Protein AF-A0A3C0MXP4-F1 (afdb_monomer_lite)

pLDDT: mean 81.74, std 13.31, range [47.12, 96.5]

Radius of gyration: 16.8 Å; chains: 1; bounding box: 39×42×46 Å

Foldseek 3Di:
DEAEADDAALVPDPCSLVVLVVCPPPPHQEYEYEGQLP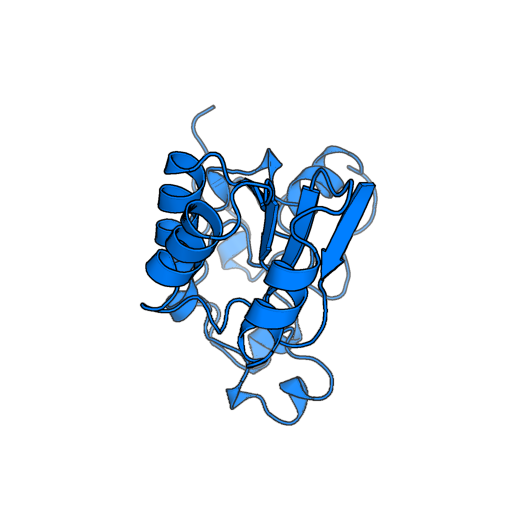CLPPCQLVVLVCCVVVPVSHQEYEHAHDDCDDPCVVVVVRRDDLVRSQVSLLVNCVSCVVSNRHYAHEPRGDFCQGSVVVVVLVRYPQQVCLVVCVPDDQPPQADDPPVQPQAPCNSRTSHGGPSVVVRDPPPPGDRDDDDDD

Secondary structure (DSSP, 8-state):
-EEEE-SS-GGG-TTHHHHHHHHBTBS--EEEEEE-SSS-STHHHHHHHHHHHH-TT--EEEE----SSHHHHHSGGGS--HHHHHHHHHHHHHHHHHTT-EEEB-TTS--TTSTTGGG-GGGBHHHHHHHH-TTS---TTEE--GGGGG-TTTTT---EETTHHHHS-GGG--PPP----

Sequence (181 aa):
MRLSISGAEPTIKKNLFGIIKWLRGKDIDTIELQTNAIALSDADTEFIKFLNRDLPGIRSLSLSVIQPRERAWKNKAIVPRYRDLDRQVSSALKIADEFALVVNNPYCGLPLCIGEWYNHLERCVEYCQNVLHKEKPLDQEKIKPARCSSCSLTAYCNGVWKEYAYIHPLDDLKPLQRIKS

Structure (mmCIF, N/CA/C/O backbone):
data_AF-A0A3C0MXP4-F1
#
_entry.id   AF-A0A3C0MXP4-F1
#
loop_
_atom_site.group_PDB
_atom_site.id
_atom_site.type_symbol
_atom_site.label_atom_id
_atom_site.label_alt_id
_atom_site.label_comp_id
_atom_site.label_asym_id
_atom_site.label_entity_id
_atom_site.label_seq_id
_atom_site.pdbx_PDB_ins_code
_atom_site.Cartn_x
_atom_site.Cartn_y
_atom_site.Cartn_z
_atom_site.occupancy
_atom_site.B_iso_or_equiv
_atom_site.auth_seq_id
_atom_site.auth_comp_id
_atom_site.auth_asym_id
_atom_site.auth_atom_id
_atom_site.pdbx_PDB_model_num
ATOM 1 N N . MET A 1 1 ? 0.453 -5.928 25.694 1.00 63.75 1 MET A N 1
ATOM 2 C CA . MET A 1 1 ? 1.198 -6.962 24.934 1.00 63.75 1 MET A CA 1
ATOM 3 C C . MET A 1 1 ? 0.754 -6.955 23.474 1.00 63.75 1 MET A C 1
ATOM 5 O O . MET A 1 1 ? -0.420 -7.187 23.213 1.00 63.75 1 MET A O 1
ATOM 9 N N . ARG A 1 2 ? 1.680 -6.735 22.527 1.00 67.06 2 ARG A N 1
ATOM 10 C CA . ARG A 1 2 ? 1.390 -6.712 21.080 1.00 67.06 2 ARG A CA 1
ATOM 11 C C . ARG A 1 2 ? 1.483 -8.114 20.476 1.00 67.06 2 ARG A C 1
ATOM 13 O O . ARG A 1 2 ? 2.516 -8.764 20.615 1.00 67.06 2 ARG A O 1
ATOM 20 N N . LEU A 1 3 ? 0.445 -8.554 19.767 1.00 70.19 3 LEU A N 1
ATOM 21 C CA . LEU A 1 3 ? 0.479 -9.773 18.955 1.00 70.19 3 LEU A CA 1
ATOM 22 C C . LEU A 1 3 ? 0.575 -9.404 17.475 1.00 70.19 3 LEU A C 1
ATOM 24 O O . LEU A 1 3 ? -0.283 -8.687 16.976 1.00 70.19 3 LEU A O 1
ATOM 28 N N . SER A 1 4 ? 1.572 -9.929 16.765 1.00 72.25 4 SER A N 1
ATOM 29 C CA . SER A 1 4 ? 1.647 -9.826 15.305 1.00 72.25 4 SER A CA 1
ATOM 30 C C . SER A 1 4 ? 1.194 -11.139 14.667 1.00 72.25 4 SER A C 1
ATOM 32 O O . SER A 1 4 ? 1.706 -12.208 15.005 1.00 72.25 4 SER A O 1
ATOM 34 N N . ILE A 1 5 ? 0.215 -11.066 13.766 1.00 70.56 5 ILE A N 1
ATOM 35 C CA . ILE A 1 5 ? -0.272 -12.188 12.964 1.00 70.56 5 ILE A CA 1
ATOM 36 C C . ILE A 1 5 ? 0.212 -11.975 11.530 1.00 70.56 5 ILE A C 1
ATOM 38 O O . ILE A 1 5 ? -0.257 -11.078 10.831 1.00 70.56 5 ILE A O 1
ATOM 42 N N . SER A 1 6 ? 1.136 -12.825 11.089 1.00 67.56 6 SER A N 1
ATOM 43 C CA . SER A 1 6 ? 1.705 -12.812 9.740 1.00 67.56 6 SER A CA 1
ATOM 44 C C . SER A 1 6 ? 1.660 -14.205 9.093 1.00 67.56 6 SER A C 1
ATOM 46 O O . SER A 1 6 ? 1.268 -15.200 9.710 1.00 67.56 6 SER A O 1
ATOM 48 N N . GLY A 1 7 ? 2.002 -14.276 7.807 1.00 58.38 7 GLY A N 1
ATOM 49 C CA . GLY A 1 7 ? 1.879 -15.463 6.954 1.00 58.38 7 GLY A CA 1
ATOM 50 C C . GLY A 1 7 ? 1.351 -15.062 5.577 1.00 58.38 7 GLY A C 1
ATOM 51 O O . GLY A 1 7 ? 0.990 -13.908 5.407 1.00 58.38 7 GLY A O 1
ATOM 52 N N . ALA A 1 8 ? 1.314 -15.986 4.604 1.00 58.81 8 ALA A N 1
ATOM 53 C CA . ALA A 1 8 ? 0.939 -15.672 3.216 1.00 58.81 8 ALA A CA 1
ATOM 54 C C . ALA A 1 8 ? -0.327 -14.797 3.126 1.00 58.81 8 ALA A C 1
ATOM 56 O O . ALA A 1 8 ? -0.224 -13.621 2.839 1.00 58.81 8 ALA A O 1
ATOM 57 N N . GLU A 1 9 ? -1.508 -15.327 3.431 1.00 69.69 9 GLU A N 1
ATOM 58 C CA . GLU A 1 9 ? -2.719 -14.511 3.568 1.00 69.69 9 GLU A CA 1
ATOM 59 C C . GLU A 1 9 ? -3.498 -15.014 4.787 1.00 69.69 9 GLU A C 1
ATOM 61 O O . GLU A 1 9 ? -4.191 -16.035 4.699 1.00 69.69 9 GLU A O 1
ATOM 66 N N . PRO A 1 10 ? -3.334 -14.383 5.964 1.00 60.53 10 PRO A N 1
ATOM 67 C CA . PRO A 1 10 ? -3.968 -14.870 7.182 1.00 60.53 10 PRO A CA 1
ATOM 68 C C . PRO A 1 10 ? -5.495 -14.826 7.102 1.00 60.53 10 PRO A C 1
ATOM 70 O O . PRO A 1 10 ? -6.141 -15.686 7.699 1.00 60.53 10 PRO A O 1
ATOM 73 N N . THR A 1 11 ? -6.070 -13.892 6.336 1.00 63.38 11 THR A N 1
ATOM 74 C CA . THR A 1 11 ? -7.529 -13.731 6.186 1.00 63.38 11 THR A CA 1
ATOM 75 C C . THR A 1 11 ? -8.212 -14.924 5.505 1.00 63.38 11 THR A C 1
ATOM 77 O O . THR A 1 11 ? -9.383 -15.187 5.762 1.00 63.38 11 THR A O 1
ATOM 80 N N . ILE A 1 12 ? -7.474 -15.729 4.728 1.00 63.62 12 ILE A N 1
ATOM 81 C CA . ILE A 1 12 ? -7.986 -16.964 4.102 1.00 63.62 12 ILE A CA 1
ATOM 82 C C . ILE A 1 12 ? -8.144 -18.102 5.128 1.00 63.62 12 ILE A C 1
ATOM 84 O O . ILE A 1 12 ? -8.860 -19.083 4.894 1.00 63.62 12 ILE A O 1
ATOM 88 N N . LYS A 1 13 ? -7.495 -18.017 6.297 1.00 65.19 13 LYS A N 1
ATOM 89 C CA . LYS A 1 13 ? -7.589 -19.080 7.301 1.00 65.19 13 LYS A CA 1
ATOM 90 C C . LYS A 1 13 ? -8.955 -19.057 7.983 1.00 65.19 13 LYS A C 1
ATOM 92 O O . LYS A 1 13 ? -9.234 -18.200 8.814 1.00 65.19 13 LYS A O 1
ATOM 97 N N . LYS A 1 14 ? -9.763 -20.095 7.730 1.00 63.50 14 LYS A N 1
ATOM 98 C CA . LYS A 1 14 ? -11.087 -20.306 8.357 1.00 63.50 14 LYS A CA 1
ATOM 99 C C . LYS A 1 14 ? -11.071 -20.203 9.888 1.00 63.50 14 LYS A C 1
ATOM 101 O O . LYS A 1 14 ? -12.065 -19.812 10.488 1.00 63.50 14 LYS A O 1
ATOM 106 N N . ASN A 1 15 ? -9.955 -20.560 10.527 1.00 68.88 15 ASN A N 1
ATOM 107 C CA . ASN A 1 15 ? -9.802 -20.514 11.979 1.00 68.88 15 ASN A CA 1
ATOM 108 C C . ASN A 1 15 ? -9.191 -19.208 12.510 1.00 68.88 15 ASN A C 1
ATOM 110 O O . ASN A 1 15 ? -9.072 -19.089 13.727 1.00 68.88 15 ASN A O 1
ATOM 114 N N . LEU A 1 16 ? -8.836 -18.233 11.660 1.00 70.81 16 LEU A N 1
ATOM 115 C CA . LEU A 1 16 ? -8.333 -16.928 12.106 1.00 70.81 16 LEU A CA 1
ATOM 116 C C . LEU A 1 16 ? -9.327 -16.291 13.084 1.00 70.81 16 LEU A C 1
ATOM 118 O O . LEU A 1 16 ? -8.949 -15.889 14.179 1.00 70.81 16 LEU A O 1
ATOM 122 N N . PHE A 1 17 ? -10.616 -16.321 12.749 1.00 69.75 17 PHE A N 1
ATOM 123 C CA . PHE A 1 17 ? -11.687 -15.829 13.616 1.00 69.75 17 PHE A CA 1
ATOM 124 C C . PHE A 1 17 ? -11.734 -16.538 14.977 1.00 69.75 17 PHE A C 1
ATOM 126 O O . PHE A 1 17 ? -11.926 -15.895 16.008 1.00 69.75 17 PHE A O 1
ATOM 133 N N . GLY A 1 18 ? -11.520 -17.858 14.997 1.00 71.00 18 GLY A N 1
ATOM 134 C CA . GLY A 1 18 ? -11.470 -18.654 16.224 1.00 71.00 18 GLY A CA 1
ATOM 135 C C . GLY A 1 18 ? -10.249 -18.332 17.085 1.00 71.00 18 GLY A C 1
ATOM 136 O O . GLY A 1 18 ? -10.385 -18.161 18.294 1.00 71.00 18 GLY A O 1
ATOM 137 N N . ILE A 1 19 ? -9.079 -18.174 16.458 1.00 72.50 19 ILE A N 1
ATOM 138 C CA . ILE A 1 19 ? -7.836 -17.770 17.128 1.00 72.50 19 ILE A CA 1
ATOM 139 C C . ILE A 1 19 ? -8.016 -16.388 17.755 1.00 72.50 19 ILE A C 1
ATOM 141 O O . ILE A 1 19 ? -7.743 -16.218 18.938 1.00 72.50 19 ILE A O 1
ATOM 145 N N . ILE A 1 20 ? -8.545 -15.413 17.012 1.00 68.81 20 ILE A N 1
ATOM 146 C CA . ILE A 1 20 ? -8.715 -14.060 17.546 1.00 68.81 20 ILE A CA 1
ATOM 147 C C . ILE A 1 20 ? -9.803 -14.013 18.629 1.00 68.81 20 ILE A C 1
ATOM 149 O O . ILE A 1 20 ? -9.628 -13.360 19.657 1.00 68.81 20 ILE A O 1
ATOM 153 N N . LYS A 1 21 ? -10.895 -14.775 18.485 1.00 70.38 21 LYS A N 1
ATOM 154 C CA . LYS A 1 21 ? -11.891 -14.918 19.556 1.00 70.38 21 LYS A CA 1
ATOM 155 C C . LYS A 1 21 ? -11.302 -15.546 20.820 1.00 70.38 21 LYS A C 1
ATOM 157 O O . LYS A 1 21 ? -11.692 -15.128 21.900 1.00 70.38 21 LYS A O 1
ATOM 162 N N . TRP A 1 22 ? -10.375 -16.493 20.700 1.00 73.12 22 TRP A N 1
ATOM 163 C CA . TRP A 1 22 ? -9.669 -17.077 21.845 1.00 73.12 22 TRP A CA 1
ATOM 164 C C . TRP A 1 22 ? -8.693 -16.094 22.510 1.00 73.12 22 TRP A C 1
ATOM 166 O O . TRP A 1 22 ? -8.505 -16.132 23.723 1.00 73.12 22 TRP A O 1
ATOM 176 N N . LEU A 1 23 ? -8.103 -15.183 21.733 1.00 70.69 23 LEU A N 1
ATOM 177 C CA . LEU A 1 23 ? -7.244 -14.112 22.251 1.00 70.69 23 LEU A CA 1
ATOM 178 C C . LEU A 1 23 ? -8.035 -13.042 23.027 1.00 70.69 23 LEU A C 1
ATOM 180 O O . LEU A 1 23 ? -7.459 -12.320 23.840 1.00 70.69 23 LEU A O 1
ATOM 184 N N . ARG A 1 24 ? -9.356 -12.966 22.822 1.00 63.94 24 ARG A N 1
ATOM 185 C CA . ARG A 1 24 ? -10.276 -12.103 23.574 1.00 63.94 24 ARG A CA 1
ATOM 186 C C . ARG A 1 24 ? -10.266 -12.503 25.056 1.00 63.94 24 ARG A C 1
ATOM 188 O O . ARG A 1 24 ? -10.638 -13.621 25.395 1.00 63.94 24 ARG A O 1
ATOM 195 N N . GLY A 1 25 ? -9.849 -11.590 25.932 1.00 62.31 25 GLY A N 1
ATOM 196 C CA . GLY A 1 25 ? -9.707 -11.844 27.375 1.00 62.31 25 GLY A CA 1
ATOM 197 C C . GLY A 1 25 ? -8.287 -12.207 27.826 1.00 62.31 25 GLY A C 1
ATOM 198 O O . GLY A 1 25 ? -8.078 -12.505 28.999 1.00 62.31 25 GLY A O 1
ATOM 199 N N . LYS A 1 26 ? -7.302 -12.178 26.921 1.00 71.00 26 LYS A N 1
ATOM 200 C CA . LYS A 1 26 ? -5.879 -12.072 27.278 1.00 71.00 26 LYS A CA 1
ATOM 201 C C . LYS A 1 26 ? -5.499 -10.588 27.386 1.00 71.00 26 LYS A C 1
ATOM 203 O O . LYS A 1 26 ? -6.127 -9.770 26.720 1.00 71.00 26 LYS A O 1
ATOM 208 N N . ASP A 1 27 ? -4.457 -10.254 28.153 1.00 70.56 27 ASP A N 1
ATOM 209 C CA . ASP A 1 27 ? -3.871 -8.897 28.271 1.00 70.56 27 ASP A CA 1
ATOM 210 C C . ASP A 1 27 ? -3.149 -8.446 26.978 1.00 70.56 27 ASP A C 1
ATOM 212 O O . ASP A 1 27 ? -1.979 -8.054 26.963 1.00 70.56 27 ASP A O 1
ATOM 216 N N . ILE A 1 28 ? -3.837 -8.553 25.842 1.00 68.06 28 ILE A N 1
ATOM 217 C CA . ILE A 1 28 ? -3.385 -8.099 24.531 1.00 68.06 28 ILE A CA 1
ATOM 218 C C . ILE A 1 28 ? -4.042 -6.749 24.277 1.00 68.06 28 ILE A C 1
ATOM 220 O O . ILE A 1 28 ? -5.255 -6.647 24.124 1.00 68.06 28 ILE A O 1
ATOM 224 N N . ASP A 1 29 ? -3.220 -5.709 24.240 1.00 64.81 29 ASP A N 1
ATOM 225 C CA . ASP A 1 29 ? -3.630 -4.316 24.046 1.00 64.81 29 ASP A CA 1
ATOM 226 C C . ASP A 1 29 ? -3.629 -3.913 22.568 1.00 64.81 29 ASP A C 1
ATOM 228 O O . ASP A 1 29 ? -4.177 -2.872 22.204 1.00 64.81 29 ASP A O 1
ATOM 232 N N . THR A 1 30 ? -2.975 -4.699 21.710 1.00 65.44 30 THR A N 1
ATOM 233 C CA . THR A 1 30 ? -2.879 -4.451 20.273 1.00 65.44 30 THR A CA 1
ATOM 234 C C . THR A 1 30 ? -2.620 -5.756 19.526 1.00 65.44 30 THR A C 1
ATOM 236 O O . THR A 1 30 ? -1.675 -6.487 19.828 1.00 65.44 30 THR A O 1
ATOM 239 N N . ILE A 1 31 ? -3.429 -6.033 18.505 1.00 67.25 31 ILE A N 1
ATOM 240 C CA . ILE A 1 31 ? -3.120 -7.048 17.495 1.00 67.25 31 ILE A CA 1
ATOM 241 C C . ILE A 1 31 ? -2.778 -6.310 16.203 1.00 67.25 31 ILE A C 1
ATOM 243 O O . ILE A 1 31 ? -3.525 -5.438 15.764 1.00 67.25 31 ILE A O 1
ATOM 247 N N . GLU A 1 32 ? -1.638 -6.652 15.621 1.00 70.25 32 GLU A N 1
ATOM 248 C CA . GLU A 1 32 ? -1.227 -6.243 14.287 1.00 70.25 32 GLU A CA 1
ATOM 249 C C . GLU A 1 32 ? -1.422 -7.416 13.336 1.00 70.25 32 GLU A C 1
ATOM 251 O O . GLU A 1 32 ? -1.006 -8.539 13.622 1.00 70.25 32 GLU A O 1
ATOM 256 N N . LEU A 1 33 ? -2.037 -7.152 12.193 1.00 72.12 33 LEU A N 1
ATOM 257 C CA . LEU A 1 33 ? -2.253 -8.148 11.156 1.00 72.12 33 LEU A CA 1
ATOM 258 C C . LEU A 1 33 ? -1.509 -7.739 9.882 1.00 72.12 33 LEU A C 1
ATOM 260 O O . LEU A 1 33 ? -1.596 -6.590 9.458 1.00 72.12 33 LEU A O 1
ATOM 264 N N . GLN A 1 34 ? -0.802 -8.684 9.264 1.00 71.00 34 GLN A N 1
ATOM 265 C CA . GLN A 1 34 ? -0.181 -8.512 7.954 1.00 71.00 34 GLN A CA 1
ATOM 266 C C . GLN A 1 34 ? -0.975 -9.288 6.896 1.00 71.00 34 GLN A C 1
ATOM 268 O O . GLN A 1 34 ? -1.127 -10.502 7.009 1.00 71.00 34 GLN A O 1
ATOM 273 N N . THR A 1 35 ? -1.475 -8.603 5.869 1.00 71.06 35 THR A N 1
ATOM 274 C CA . THR A 1 35 ? -2.254 -9.194 4.759 1.00 71.06 35 THR A CA 1
ATOM 275 C C . THR A 1 35 ? -1.598 -8.887 3.412 1.00 71.06 35 THR A C 1
ATOM 277 O O . THR A 1 35 ? -0.840 -7.924 3.326 1.00 71.06 35 THR A O 1
ATOM 280 N N . ASN A 1 36 ? -1.849 -9.694 2.376 1.00 67.69 36 ASN A N 1
ATOM 281 C CA . ASN A 1 36 ? -1.253 -9.563 1.038 1.00 67.69 36 ASN A CA 1
ATOM 282 C C . ASN A 1 36 ? -2.066 -8.673 0.087 1.00 67.69 36 ASN A C 1
ATOM 284 O O . ASN A 1 36 ? -1.798 -8.666 -1.118 1.00 67.69 36 ASN A O 1
ATOM 288 N N . ALA A 1 37 ? -3.073 -7.962 0.600 1.00 62.84 37 ALA A N 1
ATOM 289 C CA . ALA A 1 37 ? -3.932 -7.057 -0.163 1.00 62.84 37 ALA A CA 1
ATOM 290 C C . ALA A 1 37 ? -4.738 -7.709 -1.298 1.00 62.84 37 ALA A C 1
ATOM 292 O O . ALA A 1 37 ? -5.467 -7.022 -1.997 1.00 62.84 37 ALA A O 1
ATOM 293 N N . ILE A 1 38 ? -4.654 -9.029 -1.477 1.00 57.66 38 ILE A N 1
ATOM 294 C CA . ILE A 1 38 ? -5.494 -9.775 -2.426 1.00 57.66 38 ILE A CA 1
ATOM 295 C C . ILE A 1 38 ? -6.875 -10.016 -1.844 1.00 57.66 38 ILE A C 1
ATOM 297 O O . ILE A 1 38 ? -7.848 -10.092 -2.589 1.00 57.66 38 ILE A O 1
ATOM 301 N N . ALA A 1 39 ? -6.958 -10.106 -0.516 1.00 53.31 39 ALA A N 1
ATOM 302 C CA . ALA A 1 39 ? -8.238 -10.076 0.151 1.00 53.31 39 ALA A CA 1
ATOM 303 C C . ALA A 1 39 ? -8.971 -8.758 -0.142 1.00 53.31 39 ALA A C 1
ATOM 305 O O . ALA A 1 39 ? -10.158 -8.902 -0.372 1.00 53.31 39 ALA A O 1
ATOM 306 N N . LEU A 1 40 ? -8.253 -7.613 -0.316 1.00 54.34 40 LEU A N 1
ATOM 307 C CA . LEU A 1 40 ? -8.679 -6.181 -0.400 1.00 54.34 40 LEU A CA 1
ATOM 308 C C . LEU A 1 40 ? -9.779 -5.744 -1.414 1.00 54.34 40 LEU A C 1
ATOM 310 O O . LEU A 1 40 ? -10.045 -4.553 -1.532 1.00 54.34 40 LEU A O 1
ATOM 314 N N . SER A 1 41 ? -10.488 -6.676 -2.052 1.00 50.00 41 SER A N 1
ATOM 315 C CA . SER A 1 41 ? -11.688 -6.492 -2.903 1.00 50.00 41 SER A CA 1
ATOM 316 C C . SER A 1 41 ? -12.988 -5.948 -2.231 1.00 50.00 41 SER A C 1
ATOM 318 O O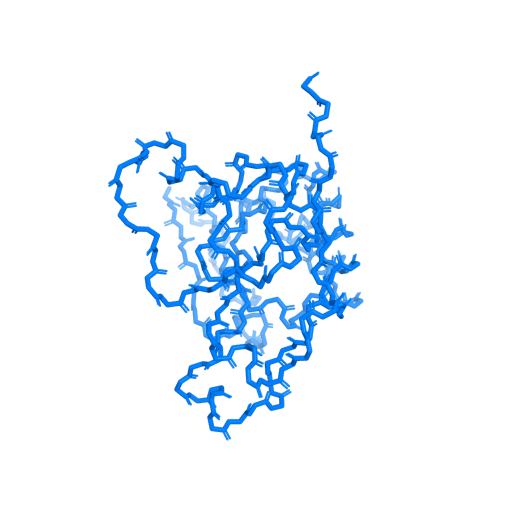 . SER A 1 41 ? -12.967 -5.200 -1.265 1.00 50.00 41 SER A O 1
ATOM 320 N N . ASP A 1 42 ? -14.191 -6.222 -2.758 1.00 51.41 42 ASP A N 1
ATOM 321 C CA . ASP A 1 42 ? -15.455 -5.785 -2.115 1.00 51.41 42 ASP A CA 1
ATOM 322 C C . ASP A 1 42 ? -15.671 -6.421 -0.717 1.00 51.41 42 ASP A C 1
ATOM 324 O O . ASP A 1 42 ? -16.520 -5.979 0.060 1.00 51.41 42 ASP A O 1
ATOM 328 N N . ALA A 1 43 ? -14.865 -7.424 -0.355 1.00 56.06 43 ALA A N 1
ATOM 329 C CA . ALA A 1 43 ? -14.848 -8.088 0.945 1.00 56.06 43 ALA A CA 1
ATOM 330 C C . ALA A 1 43 ? -14.171 -7.260 2.064 1.00 56.06 43 ALA A C 1
ATOM 332 O O . ALA A 1 43 ? -14.020 -7.756 3.179 1.00 56.06 43 ALA A O 1
ATOM 333 N N . ASP A 1 44 ? -13.786 -6.000 1.817 1.00 61.22 44 ASP A N 1
ATOM 334 C CA . ASP A 1 44 ? -12.633 -5.404 2.526 1.00 61.22 44 ASP A CA 1
ATOM 335 C C . ASP A 1 44 ? -12.923 -4.153 3.284 1.00 61.22 44 ASP A C 1
ATOM 337 O O . ASP A 1 44 ? -12.458 -3.961 4.406 1.00 61.22 44 ASP A O 1
ATOM 341 N N . THR A 1 45 ? -13.845 -3.393 2.723 1.00 67.06 45 THR A N 1
ATOM 342 C CA . THR A 1 45 ? -14.740 -2.615 3.555 1.00 67.06 45 THR A CA 1
ATOM 343 C C . THR A 1 45 ? -15.383 -3.528 4.603 1.00 67.06 45 THR A C 1
ATOM 345 O O . THR A 1 45 ? -15.424 -3.174 5.777 1.00 67.06 45 THR A O 1
ATOM 348 N N . GLU A 1 46 ? -15.807 -4.736 4.214 1.00 73.62 46 GLU A N 1
ATOM 349 C CA . GLU A 1 46 ? -16.368 -5.718 5.147 1.00 73.62 46 GLU A CA 1
ATOM 350 C C . GLU A 1 46 ? -15.322 -6.296 6.099 1.00 73.62 46 GLU A C 1
ATOM 352 O O . GLU A 1 46 ? -15.627 -6.478 7.274 1.00 73.62 46 GLU A O 1
ATOM 357 N N . PHE A 1 47 ? -14.080 -6.510 5.660 1.00 74.38 47 PHE A N 1
ATOM 358 C CA . PHE A 1 47 ? -13.009 -6.956 6.542 1.00 74.38 47 PHE A CA 1
ATOM 359 C C . PHE A 1 47 ? -12.666 -5.892 7.585 1.00 74.38 47 PHE A C 1
ATOM 361 O O . PHE A 1 47 ? -12.647 -6.195 8.772 1.00 74.38 47 PHE A O 1
ATOM 368 N N . ILE A 1 48 ? -12.474 -4.635 7.185 1.00 78.19 48 ILE A N 1
ATOM 369 C CA . ILE A 1 48 ? -12.204 -3.526 8.110 1.00 78.19 48 ILE A CA 1
ATOM 370 C C . ILE A 1 48 ? -13.392 -3.295 9.054 1.00 78.19 48 ILE A C 1
ATOM 372 O O . ILE A 1 48 ? -13.193 -3.145 10.260 1.00 78.19 48 ILE A O 1
ATOM 376 N N . LYS A 1 49 ? -14.632 -3.348 8.550 1.00 81.44 49 LYS A N 1
ATOM 377 C CA . LYS A 1 49 ? -15.842 -3.318 9.391 1.00 81.44 49 LYS A CA 1
ATOM 378 C C . LYS A 1 49 ? -15.890 -4.492 10.362 1.00 81.44 49 LYS A C 1
ATOM 380 O O . LYS A 1 49 ? -16.257 -4.300 11.518 1.00 81.44 49 LYS A O 1
ATOM 385 N N . PHE A 1 50 ? -15.519 -5.690 9.918 1.00 78.69 50 PHE A N 1
ATOM 386 C CA . PHE A 1 50 ? -15.415 -6.872 10.765 1.00 78.69 50 PHE A CA 1
ATOM 387 C C . PHE A 1 50 ? -14.366 -6.661 11.861 1.00 78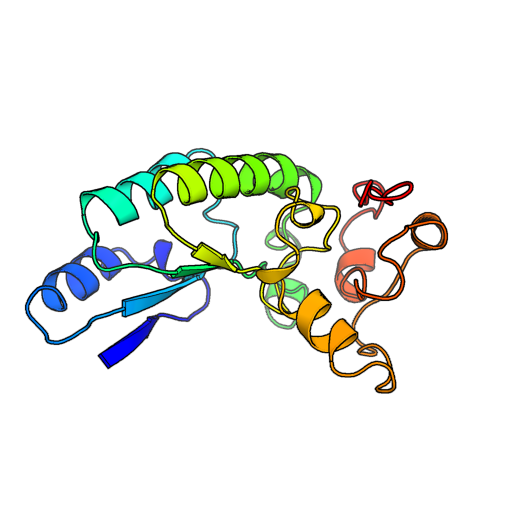.69 50 PHE A C 1
ATOM 389 O O . PHE A 1 50 ? -14.665 -6.910 13.026 1.00 78.69 50 PHE A O 1
ATOM 396 N N . LEU A 1 51 ? -13.173 -6.153 11.525 1.00 77.44 51 LEU A N 1
ATOM 397 C CA . LEU A 1 51 ? -12.143 -5.835 12.515 1.00 77.44 51 LEU A CA 1
ATOM 398 C C . LEU A 1 51 ? -12.686 -4.844 13.550 1.00 77.44 51 LEU A C 1
ATOM 400 O O . LEU A 1 51 ? -12.598 -5.106 14.743 1.00 77.44 51 LEU A O 1
ATOM 404 N N . ASN A 1 52 ? -13.315 -3.755 13.114 1.00 82.19 52 ASN A N 1
ATOM 405 C CA . ASN A 1 52 ? -13.879 -2.762 14.024 1.00 82.19 52 ASN A CA 1
ATOM 406 C C . ASN A 1 52 ? -14.993 -3.340 14.924 1.00 82.19 52 ASN A C 1
ATOM 408 O O . ASN A 1 52 ? -14.998 -3.125 16.134 1.00 82.19 52 ASN A O 1
ATOM 412 N N . ARG A 1 53 ? -15.926 -4.110 14.348 1.00 82.69 53 ARG A N 1
ATOM 413 C CA . ARG A 1 53 ? -17.084 -4.670 15.064 1.00 82.69 53 ARG A CA 1
ATOM 414 C C . ARG A 1 53 ? -16.695 -5.782 16.033 1.00 82.69 53 ARG A C 1
ATOM 416 O O . ARG A 1 53 ? -17.154 -5.805 17.172 1.00 82.69 53 ARG A O 1
ATOM 423 N N . ASP A 1 54 ? -15.922 -6.750 15.558 1.00 76.19 54 ASP A N 1
ATOM 424 C CA . ASP A 1 54 ? -15.664 -7.993 16.281 1.00 76.19 54 ASP A CA 1
ATOM 425 C C . ASP A 1 54 ? -14.353 -7.953 17.066 1.00 76.19 54 ASP A C 1
ATOM 427 O O . ASP A 1 54 ? -14.198 -8.710 18.030 1.00 76.19 54 ASP A O 1
ATOM 431 N N . LEU A 1 55 ? -13.423 -7.077 16.669 1.00 72.56 55 LEU A N 1
ATOM 432 C CA . LEU A 1 55 ? -12.052 -7.001 17.170 1.00 72.56 55 LEU A CA 1
ATOM 433 C C . LEU A 1 55 ? -11.634 -5.557 17.538 1.00 72.56 55 LEU A C 1
ATOM 435 O O . LEU A 1 55 ? -10.568 -5.111 17.107 1.00 72.56 55 LEU A O 1
ATOM 439 N N . PRO A 1 56 ? -12.384 -4.833 18.394 1.00 70.44 56 PRO A N 1
ATOM 440 C CA . PRO A 1 56 ? -12.123 -3.417 18.700 1.00 70.44 56 PRO A CA 1
ATOM 441 C C . PRO A 1 56 ? -10.762 -3.145 19.375 1.00 70.44 56 PRO A C 1
ATOM 443 O O . PRO A 1 56 ? -10.352 -1.998 19.520 1.00 70.44 56 PRO A O 1
ATOM 446 N N . GLY A 1 57 ? -10.041 -4.188 19.806 1.00 72.38 57 GLY A N 1
ATOM 447 C CA . GLY A 1 57 ? -8.663 -4.078 20.302 1.00 72.38 57 GLY A CA 1
ATOM 448 C C . GLY A 1 57 ? -7.599 -3.964 19.200 1.00 72.38 57 GLY A C 1
ATOM 449 O O . GLY A 1 57 ? -6.427 -3.737 19.504 1.00 72.38 57 GLY A O 1
ATOM 450 N N . ILE A 1 58 ? -7.962 -4.140 17.926 1.00 76.06 58 ILE A N 1
ATOM 451 C CA . ILE A 1 58 ? -7.048 -3.941 16.798 1.00 76.06 58 ILE A CA 1
ATOM 452 C C . ILE A 1 58 ? -6.906 -2.450 16.538 1.00 76.06 58 ILE A C 1
ATOM 454 O O . ILE A 1 58 ? -7.870 -1.769 16.214 1.00 76.06 58 ILE A O 1
ATOM 458 N N . ARG A 1 59 ? -5.670 -1.962 16.639 1.00 80.75 59 ARG A N 1
ATOM 459 C CA . ARG A 1 59 ? -5.337 -0.551 16.409 1.00 80.75 59 ARG A CA 1
ATOM 460 C C . ARG A 1 59 ? -4.589 -0.318 15.108 1.00 80.75 59 ARG A C 1
ATOM 462 O O . ARG A 1 59 ? -4.548 0.811 14.630 1.00 80.75 59 ARG A O 1
ATOM 469 N N . SER A 1 60 ? -3.989 -1.363 14.537 1.00 85.12 60 SER A N 1
ATOM 470 C CA . SER A 1 60 ? -3.223 -1.224 13.306 1.00 85.12 60 SER A CA 1
ATOM 471 C C . SER A 1 60 ? -3.210 -2.471 12.431 1.00 85.12 60 SER A C 1
ATOM 473 O O . SER A 1 60 ? -3.132 -3.593 12.929 1.00 85.12 60 SER A O 1
ATOM 475 N N . LEU A 1 61 ? -3.175 -2.249 11.122 1.00 83.19 61 LEU A N 1
ATOM 476 C CA . LEU A 1 61 ? -3.000 -3.243 10.068 1.00 83.19 61 LEU A CA 1
ATOM 477 C C . LEU A 1 61 ? -1.729 -2.911 9.273 1.00 83.19 61 LEU A C 1
ATOM 479 O O . LEU A 1 61 ? -1.379 -1.743 9.117 1.00 83.19 61 LEU A O 1
ATOM 483 N N . SER A 1 62 ? -1.045 -3.922 8.750 1.00 85.50 62 SER A N 1
ATOM 484 C CA . SER A 1 62 ? 0.040 -3.769 7.781 1.00 85.50 62 SER A CA 1
ATOM 485 C C . SER A 1 62 ? -0.387 -4.387 6.451 1.00 85.50 62 SER A C 1
ATOM 487 O O . SER A 1 62 ? -0.667 -5.585 6.357 1.00 85.50 62 SER A O 1
ATOM 489 N N . LEU A 1 63 ? -0.485 -3.554 5.421 1.00 85.50 63 LEU A N 1
ATOM 490 C CA . LEU A 1 63 ? -0.995 -3.925 4.106 1.00 85.50 63 LEU A CA 1
ATOM 491 C C . LEU A 1 63 ? 0.176 -4.236 3.177 1.00 85.50 63 LEU A C 1
ATOM 493 O O . LEU A 1 63 ? 0.686 -3.368 2.476 1.00 85.50 63 LEU A O 1
ATOM 497 N N . SER A 1 64 ? 0.634 -5.483 3.180 1.00 85.50 64 SER A N 1
ATOM 498 C CA . SER A 1 64 ? 1.608 -5.943 2.189 1.00 85.50 64 SER A CA 1
ATOM 499 C C . SER A 1 64 ? 0.922 -6.314 0.878 1.00 85.50 64 SER A C 1
ATOM 501 O O . SER A 1 64 ? -0.271 -6.585 0.851 1.00 85.50 64 SER A O 1
ATOM 503 N N . VAL A 1 65 ? 1.669 -6.339 -0.219 1.00 86.00 65 VAL A N 1
ATOM 504 C CA . VAL A 1 65 ? 1.201 -6.866 -1.505 1.00 86.00 65 VAL A CA 1
ATOM 505 C C . VAL A 1 65 ? 2.067 -8.059 -1.870 1.00 86.00 65 VAL A C 1
ATOM 507 O O . VAL A 1 65 ? 3.241 -8.118 -1.491 1.00 86.00 65 VAL A O 1
ATOM 510 N N . ILE A 1 66 ? 1.507 -9.020 -2.614 1.00 86.19 66 ILE A N 1
ATOM 511 C CA . ILE A 1 66 ? 2.307 -10.122 -3.147 1.00 86.19 66 ILE A CA 1
ATOM 512 C C . ILE A 1 66 ? 3.504 -9.565 -3.915 1.00 86.19 66 ILE A C 1
ATOM 514 O O . ILE A 1 66 ? 3.375 -8.929 -4.962 1.00 86.19 66 ILE A O 1
ATOM 518 N N . GLN A 1 67 ? 4.688 -9.872 -3.394 1.00 87.12 67 GLN A N 1
ATOM 519 C CA . GLN A 1 67 ? 5.933 -9.595 -4.080 1.00 87.12 67 GLN A CA 1
ATOM 520 C C . GLN A 1 67 ? 6.096 -10.595 -5.230 1.00 87.12 67 GLN A C 1
ATOM 522 O O . GLN A 1 67 ? 5.889 -11.793 -5.022 1.00 87.12 67 GLN A O 1
ATOM 527 N N . PRO A 1 68 ? 6.510 -10.148 -6.423 1.00 90.38 68 PRO A N 1
ATOM 528 C CA . PRO A 1 68 ? 6.737 -10.993 -7.600 1.00 90.38 68 PRO A CA 1
ATOM 529 C C . PRO A 1 68 ? 8.007 -11.863 -7.491 1.00 90.38 68 PRO A C 1
ATOM 531 O O . PRO A 1 68 ? 8.845 -11.886 -8.388 1.00 90.38 68 PRO A O 1
ATOM 534 N N . ARG A 1 69 ? 8.156 -12.595 -6.383 1.00 88.12 69 ARG A N 1
ATOM 535 C CA . ARG A 1 69 ? 9.331 -13.400 -6.028 1.00 88.12 69 ARG A CA 1
ATOM 536 C C . ARG A 1 69 ? 8.954 -14.848 -5.758 1.00 88.12 69 ARG A C 1
ATOM 538 O O . ARG A 1 69 ? 7.789 -15.179 -5.545 1.00 88.12 69 ARG A O 1
ATOM 545 N N . GLU A 1 70 ? 9.952 -15.726 -5.790 1.00 89.19 70 GLU A N 1
ATOM 546 C CA . GLU A 1 70 ? 9.830 -17.140 -5.421 1.00 89.19 70 GLU A CA 1
ATOM 547 C C . GLU A 1 70 ? 8.587 -17.841 -6.016 1.00 89.19 70 GLU A C 1
ATOM 549 O O . GLU A 1 70 ? 8.503 -18.075 -7.222 1.00 89.19 70 GLU A O 1
ATOM 554 N N . ARG A 1 71 ? 7.603 -18.193 -5.175 1.00 87.62 71 ARG A N 1
ATOM 555 C CA . ARG A 1 71 ? 6.366 -18.872 -5.584 1.00 87.62 71 ARG A CA 1
ATOM 556 C C . ARG A 1 71 ? 5.505 -17.999 -6.492 1.00 87.62 71 ARG A C 1
ATOM 558 O O . ARG A 1 71 ? 4.959 -18.516 -7.462 1.00 87.62 71 ARG A O 1
ATOM 565 N N . ALA A 1 72 ? 5.425 -16.699 -6.221 1.00 88.69 72 ALA A N 1
ATOM 566 C CA . ALA A 1 72 ? 4.704 -15.756 -7.070 1.00 88.69 72 ALA A CA 1
ATOM 567 C C . ALA A 1 72 ? 5.413 -15.550 -8.413 1.00 88.69 72 ALA A C 1
ATOM 569 O O . ALA A 1 72 ? 4.760 -15.413 -9.439 1.00 88.69 72 ALA A O 1
ATOM 570 N N . TRP A 1 73 ? 6.746 -15.635 -8.449 1.00 92.94 73 TRP A N 1
ATOM 571 C CA . TRP A 1 73 ? 7.481 -15.605 -9.716 1.00 92.94 73 TRP A CA 1
ATOM 572 C C . TRP A 1 73 ? 7.181 -16.826 -10.602 1.00 92.94 73 TRP A C 1
ATOM 574 O O . TRP A 1 73 ? 7.055 -16.703 -11.827 1.00 92.94 73 TRP A O 1
ATOM 584 N N . LYS A 1 74 ? 7.031 -18.006 -9.983 1.00 94.00 74 LYS A N 1
ATOM 585 C CA . LYS A 1 74 ? 6.607 -19.241 -10.665 1.00 94.00 74 LYS A CA 1
ATOM 586 C C . LYS A 1 74 ? 5.133 -19.200 -11.080 1.00 94.00 74 LYS A C 1
ATOM 588 O O . LYS A 1 74 ? 4.790 -19.759 -12.114 1.00 94.00 74 LYS A O 1
ATOM 593 N N . ASN A 1 75 ? 4.284 -18.519 -10.311 1.00 92.31 75 ASN A N 1
ATOM 594 C CA . ASN A 1 75 ? 2.857 -18.363 -10.579 1.00 92.31 75 ASN A CA 1
ATOM 595 C C . ASN A 1 75 ? 2.468 -16.881 -10.706 1.00 92.31 75 ASN A C 1
ATOM 597 O O . ASN A 1 75 ? 1.798 -16.328 -9.839 1.00 92.31 75 ASN A O 1
ATOM 601 N N . LYS A 1 76 ? 2.893 -16.235 -11.797 1.00 93.38 76 LYS A N 1
ATOM 602 C CA . LYS A 1 76 ? 2.748 -14.780 -12.007 1.00 93.38 76 LYS A CA 1
ATOM 603 C C . LYS A 1 76 ? 1.303 -14.282 -11.941 1.00 93.38 76 LYS A C 1
ATOM 605 O O . LYS A 1 76 ? 1.085 -13.126 -11.602 1.00 93.38 76 LYS A O 1
ATOM 610 N N . ALA A 1 77 ? 0.330 -15.152 -12.216 1.00 90.06 77 ALA A N 1
ATOM 611 C CA . ALA A 1 77 ? -1.094 -14.827 -12.185 1.00 90.06 77 ALA A CA 1
ATOM 612 C C . ALA A 1 77 ? -1.594 -14.376 -10.802 1.00 90.06 77 ALA A C 1
ATOM 614 O O . ALA A 1 77 ? -2.620 -13.713 -10.720 1.00 90.06 77 ALA A O 1
ATOM 615 N N . ILE A 1 78 ? -0.881 -14.715 -9.720 1.00 86.44 78 ILE A N 1
ATOM 616 C CA . ILE A 1 78 ? -1.255 -14.281 -8.365 1.00 86.44 78 ILE A CA 1
ATOM 617 C C . ILE A 1 78 ? -0.732 -12.886 -8.020 1.00 86.44 78 ILE A C 1
ATOM 619 O O . ILE A 1 78 ? -1.083 -12.362 -6.970 1.00 86.44 78 ILE A O 1
ATOM 623 N N . VAL A 1 79 ? 0.144 -12.303 -8.844 1.00 90.50 79 VAL A N 1
ATOM 624 C CA . VAL A 1 79 ? 0.637 -10.938 -8.639 1.00 90.50 79 VAL A CA 1
ATOM 625 C C . VAL A 1 79 ? -0.435 -9.990 -9.181 1.00 90.50 79 VAL A C 1
ATOM 627 O O . VAL A 1 79 ? -0.619 -9.948 -10.400 1.00 90.50 79 VAL A O 1
ATOM 630 N N . PRO A 1 80 ? -1.161 -9.248 -8.328 1.00 88.62 80 PRO A N 1
ATOM 631 C CA . PRO A 1 80 ? -2.235 -8.374 -8.787 1.00 88.62 80 PRO A CA 1
ATOM 632 C C . PRO A 1 80 ? -1.672 -7.178 -9.558 1.00 88.62 80 PRO A C 1
ATOM 634 O O . PRO A 1 80 ? -0.567 -6.709 -9.272 1.00 88.62 80 PRO A O 1
ATOM 637 N N . ARG A 1 81 ? -2.444 -6.652 -10.511 1.00 91.94 81 ARG A N 1
ATOM 638 C CA . ARG A 1 81 ? -2.112 -5.386 -11.165 1.00 91.94 81 ARG A CA 1
ATOM 639 C C . ARG A 1 81 ? -2.430 -4.233 -10.212 1.00 91.94 81 ARG A C 1
ATOM 641 O O . ARG A 1 81 ? -3.469 -4.221 -9.560 1.00 91.94 81 ARG A O 1
ATOM 648 N N . TYR A 1 82 ? -1.567 -3.222 -10.151 1.00 92.81 82 TYR A N 1
ATOM 649 C CA . TYR A 1 82 ? -1.757 -2.090 -9.239 1.00 92.81 82 TYR A CA 1
ATOM 650 C C . TYR A 1 82 ? -3.056 -1.318 -9.470 1.00 92.81 82 TYR A C 1
ATOM 652 O O . TYR A 1 82 ? -3.643 -0.854 -8.498 1.00 92.81 82 TYR A O 1
ATOM 660 N N . ARG A 1 83 ? -3.544 -1.218 -10.713 1.00 90.69 83 ARG A N 1
ATOM 661 C CA . ARG A 1 83 ? -4.853 -0.603 -10.996 1.00 90.69 83 ARG A CA 1
ATOM 662 C C . ARG A 1 83 ? -6.006 -1.289 -10.269 1.00 90.69 83 ARG A C 1
ATOM 664 O O . ARG A 1 83 ? -6.937 -0.604 -9.858 1.00 90.69 83 ARG A O 1
ATOM 671 N N . ASP A 1 84 ? -5.923 -2.6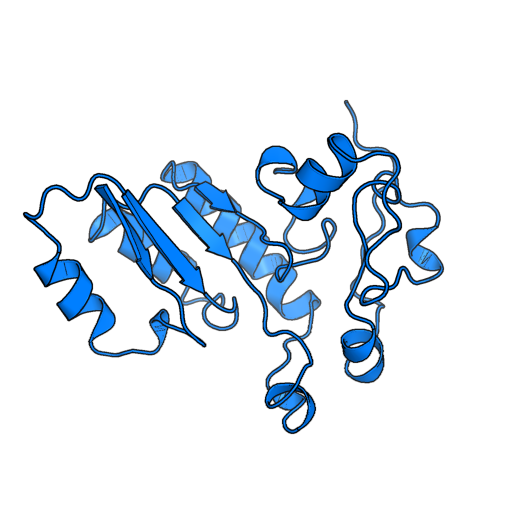04 -10.094 1.00 88.44 84 ASP A N 1
ATOM 672 C CA . ASP A 1 84 ? -6.968 -3.385 -9.432 1.00 88.44 84 ASP A CA 1
ATOM 673 C C . ASP A 1 84 ? -6.968 -3.120 -7.919 1.00 88.44 84 ASP A C 1
ATOM 675 O O . ASP A 1 84 ? -8.023 -3.106 -7.291 1.00 88.44 84 ASP A O 1
ATOM 679 N N . LEU A 1 85 ? -5.793 -2.822 -7.351 1.00 88.44 85 LEU A N 1
ATOM 680 C CA . LEU A 1 85 ? -5.621 -2.495 -5.933 1.00 88.44 85 LEU A CA 1
ATOM 681 C C . LEU A 1 85 ? -5.873 -1.017 -5.611 1.00 88.44 85 LEU A C 1
ATOM 683 O O . LEU A 1 85 ? -6.199 -0.680 -4.480 1.00 88.44 85 LEU A O 1
ATOM 687 N N . ASP A 1 86 ? -5.714 -0.117 -6.577 1.00 90.00 86 ASP A N 1
ATOM 688 C CA . ASP A 1 86 ? -5.714 1.330 -6.355 1.00 90.00 86 ASP A CA 1
ATOM 689 C C . ASP A 1 86 ? -7.001 1.840 -5.682 1.00 90.00 86 ASP A C 1
ATOM 691 O O . ASP A 1 86 ? -6.967 2.401 -4.586 1.00 90.00 86 ASP A O 1
ATOM 695 N N . ARG A 1 87 ? -8.163 1.585 -6.292 1.00 87.94 87 ARG A N 1
ATOM 696 C CA . ARG A 1 87 ? -9.457 2.020 -5.737 1.00 87.94 87 ARG A CA 1
ATOM 697 C C . ARG A 1 87 ? -9.780 1.330 -4.412 1.00 87.94 87 ARG A C 1
ATOM 699 O O . ARG A 1 87 ? -10.379 1.935 -3.523 1.00 87.94 87 ARG A O 1
ATOM 706 N N . GLN A 1 88 ? -9.407 0.061 -4.312 1.00 83.81 88 GLN A N 1
ATOM 707 C CA . GLN A 1 88 ? -9.656 -0.790 -3.156 1.00 83.81 88 GLN A CA 1
ATOM 708 C C . GLN A 1 88 ? -8.905 -0.285 -1.929 1.00 83.81 88 GLN A C 1
ATOM 710 O O . GLN A 1 88 ? -9.514 -0.026 -0.894 1.00 83.81 88 GLN A O 1
ATOM 715 N N . VAL A 1 89 ? -7.601 -0.050 -2.074 1.00 88.81 89 VAL A N 1
ATOM 716 C CA . VAL A 1 89 ? -6.769 0.470 -0.993 1.00 88.81 89 VAL A CA 1
ATOM 717 C C . VAL A 1 89 ? -7.200 1.879 -0.598 1.00 88.81 89 VAL A C 1
ATOM 719 O O . VAL A 1 89 ? -7.379 2.113 0.589 1.00 88.81 89 VAL A O 1
ATOM 722 N N . SER A 1 90 ? -7.480 2.780 -1.548 1.00 91.38 90 SER A N 1
ATOM 723 C CA . SER A 1 90 ? -8.004 4.121 -1.219 1.00 91.38 90 SER A CA 1
ATOM 724 C C . SER A 1 90 ? -9.304 4.045 -0.397 1.00 91.38 90 SER A C 1
ATOM 726 O O . SER A 1 90 ? -9.434 4.693 0.643 1.00 91.38 90 SER A O 1
ATOM 728 N N . SER A 1 91 ? -10.241 3.174 -0.792 1.00 88.56 91 SER A N 1
ATOM 729 C CA . SER A 1 91 ? -11.498 2.975 -0.054 1.00 88.56 91 SER A CA 1
ATOM 730 C C . SER A 1 91 ? -11.253 2.400 1.345 1.00 88.56 91 SER A C 1
ATOM 732 O O . SER A 1 91 ? -11.831 2.874 2.322 1.00 88.56 91 SER A O 1
ATOM 734 N N . ALA A 1 92 ? -10.366 1.409 1.450 1.00 85.94 92 ALA A N 1
ATOM 735 C CA . ALA A 1 92 ? -9.984 0.781 2.707 1.00 85.94 92 ALA A CA 1
ATOM 736 C C . ALA A 1 92 ? -9.342 1.781 3.683 1.00 85.94 92 ALA A C 1
ATOM 738 O O . ALA A 1 92 ? -9.706 1.792 4.856 1.00 85.94 92 ALA A O 1
ATOM 739 N N . LEU A 1 93 ? -8.443 2.651 3.208 1.00 91.00 93 LEU A N 1
ATOM 740 C CA . LEU A 1 93 ? -7.826 3.698 4.030 1.00 91.00 93 LEU A CA 1
ATOM 741 C C . LEU A 1 93 ? -8.872 4.653 4.600 1.00 91.00 93 LEU A C 1
ATOM 743 O O . LEU A 1 93 ? -8.884 4.887 5.807 1.00 91.00 93 LEU A O 1
ATOM 747 N N . LYS A 1 94 ? -9.806 5.113 3.761 1.00 92.44 94 LYS A N 1
ATOM 748 C CA . LYS A 1 94 ? -10.890 6.000 4.192 1.00 92.44 94 LYS A CA 1
ATOM 749 C C . LYS A 1 94 ? -11.739 5.383 5.308 1.00 92.44 94 LYS A C 1
ATOM 751 O O . LYS A 1 94 ? -12.006 6.035 6.311 1.00 92.44 94 LYS A O 1
ATOM 756 N N . ILE A 1 95 ? -12.153 4.127 5.152 1.00 89.94 95 ILE A N 1
ATOM 757 C CA . ILE A 1 95 ? -12.975 3.439 6.162 1.00 89.94 95 ILE A CA 1
ATOM 758 C C . ILE A 1 95 ? -12.164 3.163 7.431 1.00 89.94 95 ILE A C 1
ATOM 760 O O . ILE A 1 95 ? -12.684 3.261 8.540 1.00 89.94 95 ILE A O 1
ATOM 764 N N . ALA A 1 96 ? -10.886 2.815 7.290 1.00 88.88 96 ALA A N 1
ATOM 765 C CA . ALA A 1 96 ? -10.022 2.594 8.439 1.00 88.88 96 ALA A CA 1
ATOM 766 C C . ALA A 1 96 ? -9.847 3.876 9.270 1.00 88.88 96 ALA A C 1
ATOM 768 O O . ALA A 1 96 ? -9.917 3.808 10.496 1.00 88.88 96 ALA A O 1
ATOM 769 N N . ASP A 1 97 ? -9.718 5.037 8.620 1.00 91.69 97 ASP A N 1
ATOM 770 C CA . ASP A 1 97 ? -9.689 6.337 9.296 1.00 91.69 97 ASP A CA 1
ATOM 771 C C . ASP A 1 97 ? -10.987 6.618 10.067 1.00 91.69 97 ASP A C 1
ATOM 773 O O . ASP A 1 97 ? -10.926 7.055 11.217 1.00 91.69 97 ASP A O 1
ATOM 777 N N . GLU A 1 98 ? -12.155 6.302 9.491 1.00 92.12 98 GLU A N 1
ATOM 778 C CA . GLU A 1 98 ? -13.457 6.421 10.174 1.00 92.12 98 GLU A CA 1
ATOM 779 C C . GLU A 1 98 ? -13.532 5.564 11.453 1.00 92.12 98 GLU A C 1
ATOM 781 O O . GLU A 1 98 ? -14.239 5.918 12.399 1.00 92.12 98 GLU A O 1
ATOM 786 N N . PHE A 1 99 ? -12.782 4.460 11.514 1.00 89.06 99 PHE A N 1
ATOM 787 C CA . PHE A 1 99 ? -12.725 3.556 12.668 1.00 89.06 99 PHE A CA 1
ATOM 788 C C . PHE A 1 99 ? -11.496 3.749 13.561 1.00 89.06 99 PHE A C 1
ATOM 790 O O . PHE A 1 99 ? -11.277 2.946 14.468 1.00 89.06 99 PHE A O 1
ATOM 797 N N . ALA A 1 100 ? -10.686 4.786 13.326 1.00 89.69 100 ALA A N 1
ATOM 798 C CA . ALA A 1 100 ? -9.407 4.990 14.011 1.00 89.69 100 ALA A CA 1
ATOM 799 C C . ALA A 1 100 ? -8.469 3.758 13.949 1.00 89.69 100 ALA A C 1
ATOM 801 O O . ALA A 1 100 ? -7.651 3.529 14.844 1.00 89.69 100 ALA A O 1
ATOM 802 N N . LEU A 1 101 ? -8.576 2.968 12.875 1.00 87.19 101 LEU A N 1
ATOM 803 C CA . LEU A 1 101 ? -7.710 1.837 12.568 1.00 87.19 101 LEU A CA 1
ATOM 804 C C . LEU A 1 101 ? -6.548 2.314 11.691 1.00 87.19 101 LEU A C 1
ATOM 806 O O . LEU A 1 101 ? -6.737 2.739 10.555 1.00 87.19 101 LEU A O 1
ATOM 810 N N . VAL A 1 102 ? -5.315 2.192 12.179 1.00 90.88 102 VAL A N 1
ATOM 811 C CA . VAL A 1 102 ? -4.134 2.633 11.424 1.00 90.88 102 VAL A CA 1
ATOM 812 C C . VAL A 1 102 ? -3.712 1.565 10.418 1.00 90.88 102 VAL A C 1
ATOM 814 O O . VAL A 1 102 ? -3.146 0.541 10.794 1.00 90.88 102 VAL A O 1
ATOM 817 N N . VAL A 1 103 ? -3.917 1.801 9.125 1.00 90.44 103 VAL A N 1
ATOM 818 C CA . VAL A 1 103 ? -3.364 0.932 8.073 1.00 90.44 103 VAL A CA 1
ATOM 819 C C . VAL A 1 103 ? -2.007 1.470 7.629 1.00 90.44 103 VAL A C 1
ATOM 821 O O . VAL A 1 103 ? -1.889 2.623 7.219 1.00 90.44 103 VAL A O 1
ATOM 824 N N . ASN A 1 104 ? -0.986 0.624 7.707 1.00 92.75 104 ASN A N 1
ATOM 825 C CA . ASN A 1 104 ? 0.383 0.936 7.321 1.00 92.75 104 ASN A CA 1
ATOM 826 C C . ASN A 1 104 ? 0.713 0.340 5.954 1.00 92.75 104 ASN A C 1
ATOM 828 O O . ASN A 1 104 ? 0.292 -0.775 5.638 1.00 92.75 104 ASN A O 1
ATOM 832 N N . ASN A 1 105 ? 1.531 1.061 5.192 1.00 93.25 105 ASN A N 1
ATOM 833 C CA . ASN A 1 105 ? 2.149 0.595 3.959 1.00 93.25 105 ASN A CA 1
ATOM 834 C C . ASN A 1 105 ? 3.579 0.110 4.277 1.00 93.25 105 ASN A C 1
ATOM 836 O O . ASN A 1 105 ? 4.491 0.935 4.427 1.00 93.25 105 ASN A O 1
ATOM 840 N N . PRO A 1 106 ? 3.801 -1.204 4.456 1.00 90.69 106 PRO A N 1
ATOM 841 C CA . PRO A 1 106 ? 5.116 -1.762 4.714 1.00 90.69 106 PRO A CA 1
ATOM 842 C C . PRO A 1 106 ? 6.007 -1.661 3.474 1.00 90.69 106 PRO A C 1
ATOM 844 O O . PRO A 1 106 ? 5.566 -1.339 2.374 1.00 90.69 106 PRO A O 1
ATOM 847 N N . TYR A 1 107 ? 7.278 -2.028 3.628 1.00 89.25 107 TYR A N 1
ATOM 848 C CA . TYR A 1 107 ? 8.232 -2.056 2.517 1.00 89.25 107 TYR A CA 1
ATOM 849 C C . TYR A 1 107 ? 7.751 -2.900 1.319 1.00 89.25 107 TYR A C 1
ATOM 851 O O . TYR A 1 107 ? 7.987 -2.575 0.156 1.00 89.25 107 TYR A O 1
ATOM 859 N N . CYS A 1 108 ? 7.041 -3.985 1.610 1.00 86.88 108 CYS A N 1
ATOM 860 C CA . CYS A 1 108 ? 6.441 -4.889 0.638 1.00 86.88 108 CYS A CA 1
ATOM 861 C C . CYS A 1 108 ? 5.044 -4.473 0.156 1.00 86.88 108 CYS A C 1
ATOM 863 O O . CYS A 1 108 ? 4.377 -5.272 -0.497 1.00 86.88 108 CYS A O 1
ATOM 865 N N . GLY A 1 109 ? 4.582 -3.274 0.501 1.00 89.69 109 GLY A N 1
ATOM 866 C CA . GLY A 1 109 ? 3.293 -2.754 0.071 1.00 89.69 109 GLY A CA 1
ATOM 867 C C . GLY A 1 109 ? 3.351 -2.071 -1.299 1.00 89.69 109 GLY A C 1
ATOM 868 O O . GLY A 1 109 ? 4.057 -2.511 -2.211 1.00 89.69 109 GLY A O 1
ATOM 869 N N . LEU A 1 110 ? 2.561 -1.012 -1.461 1.00 93.19 110 LEU A N 1
ATOM 870 C CA . LEU A 1 110 ? 2.324 -0.349 -2.744 1.00 93.19 110 LEU A CA 1
ATOM 871 C C . LEU A 1 110 ? 3.224 0.875 -2.960 1.00 93.19 110 LEU A C 1
ATOM 873 O O . LEU A 1 110 ? 3.571 1.561 -1.995 1.00 93.19 110 LEU A O 1
ATOM 877 N N . PRO A 1 111 ? 3.535 1.228 -4.224 1.00 94.94 111 PRO A N 1
ATOM 878 C CA . PRO A 1 111 ? 4.102 2.535 -4.542 1.00 94.94 111 PRO A CA 1
ATOM 879 C C . PRO A 1 111 ? 3.205 3.664 -4.017 1.00 94.94 111 PRO A C 1
ATOM 881 O O . PRO A 1 111 ? 1.983 3.566 -4.098 1.00 94.94 111 PRO A O 1
ATOM 884 N N . LEU A 1 112 ? 3.795 4.779 -3.567 1.00 95.62 112 LEU A N 1
ATOM 885 C CA . LEU A 1 112 ? 3.056 5.867 -2.894 1.00 95.62 112 LEU A CA 1
ATOM 886 C C . LEU A 1 112 ? 1.953 6.523 -3.748 1.00 95.62 112 LEU A C 1
ATOM 888 O O . LEU A 1 112 ? 1.074 7.193 -3.218 1.00 95.62 112 LEU A O 1
ATOM 892 N N . CYS A 1 113 ? 2.007 6.357 -5.072 1.00 95.50 113 CYS A N 1
ATOM 893 C CA . CYS A 1 113 ? 1.011 6.882 -6.009 1.00 95.50 113 CYS A CA 1
ATOM 894 C C . CYS A 1 113 ? -0.181 5.948 -6.277 1.00 95.50 113 CYS A C 1
ATOM 896 O O . CYS A 1 113 ? -1.068 6.316 -7.045 1.00 95.50 113 CYS A O 1
ATOM 898 N N . ILE A 1 114 ? -0.188 4.752 -5.687 1.00 95.19 114 ILE A N 1
ATOM 899 C CA . ILE A 1 114 ? -1.272 3.771 -5.790 1.00 95.19 114 ILE A CA 1
ATOM 900 C C . ILE A 1 114 ? -2.002 3.734 -4.451 1.00 95.19 114 ILE A C 1
ATOM 902 O O . ILE A 1 114 ? -1.356 3.767 -3.409 1.00 95.19 114 ILE A O 1
ATOM 906 N N . GLY A 1 115 ? -3.330 3.660 -4.459 1.00 92.38 115 GLY A N 1
ATOM 907 C CA . GLY A 1 115 ? -4.119 3.559 -3.231 1.00 92.38 115 GLY A CA 1
ATOM 908 C C . GLY A 1 115 ? -4.135 4.831 -2.393 1.00 92.38 115 GLY A C 1
ATOM 909 O O . GLY A 1 115 ? -4.424 4.759 -1.209 1.00 92.38 115 GLY A O 1
ATOM 910 N N . GLU A 1 116 ? -3.791 5.977 -2.986 1.00 94.44 116 GLU A N 1
ATOM 911 C CA . GLU A 1 116 ? -3.749 7.286 -2.315 1.00 94.44 116 GLU A CA 1
ATOM 912 C C . GLU A 1 116 ? -2.841 7.356 -1.074 1.00 94.44 116 GLU A C 1
ATOM 914 O O . GLU A 1 116 ? -2.978 8.245 -0.236 1.00 94.44 116 GLU A O 1
ATOM 919 N N . TRP A 1 117 ? -1.833 6.481 -0.988 1.00 95.62 117 TRP A N 1
ATOM 920 C CA . TRP A 1 117 ? -0.841 6.483 0.095 1.00 95.62 117 TRP A CA 1
ATOM 921 C C . TRP A 1 117 ? -0.116 7.820 0.283 1.00 95.62 117 TRP A C 1
ATOM 923 O O . TRP A 1 117 ? 0.380 8.110 1.369 1.00 95.62 117 TRP A O 1
ATOM 933 N N . TYR A 1 118 ? -0.075 8.665 -0.747 1.00 95.25 118 TYR A N 1
ATOM 934 C CA . TYR A 1 118 ? 0.451 10.024 -0.660 1.00 95.25 118 TYR A CA 1
ATOM 935 C C . TYR A 1 118 ? -0.318 10.952 0.294 1.00 95.25 118 TYR A C 1
ATOM 937 O O . TYR A 1 118 ? 0.224 11.990 0.662 1.00 95.25 118 TYR A O 1
ATOM 945 N N . ASN A 1 119 ? -1.533 10.586 0.714 1.00 95.19 119 ASN A N 1
ATOM 946 C CA . ASN A 1 119 ? -2.286 11.271 1.770 1.00 95.19 119 ASN A CA 1
ATOM 947 C C . ASN A 1 119 ? -1.948 10.752 3.185 1.00 95.19 119 ASN A C 1
ATOM 949 O O . ASN A 1 119 ? -2.420 11.317 4.165 1.00 95.19 119 ASN A O 1
ATOM 953 N N . HIS A 1 120 ? -1.138 9.690 3.293 1.00 96.00 120 HIS A N 1
ATOM 954 C CA . HIS A 1 120 ? -0.816 8.975 4.537 1.00 96.00 120 HIS A CA 1
ATOM 955 C C . HIS A 1 120 ? 0.684 8.634 4.614 1.00 96.00 120 HIS A C 1
ATOM 957 O O . HIS A 1 120 ? 1.082 7.502 4.919 1.00 96.00 120 HIS A O 1
ATOM 963 N N . LEU A 1 121 ? 1.540 9.596 4.258 1.00 95.62 121 LEU A N 1
ATOM 964 C CA . LEU A 1 121 ? 2.986 9.391 4.120 1.00 95.62 121 LEU A CA 1
ATOM 965 C C . LEU A 1 121 ? 3.641 8.895 5.417 1.00 95.62 121 LEU A C 1
ATOM 967 O O . LEU A 1 121 ? 4.549 8.068 5.374 1.00 95.62 121 LEU A O 1
ATOM 971 N N . GLU A 1 122 ? 3.143 9.334 6.571 1.00 95.31 122 GLU A N 1
ATOM 972 C CA . GLU A 1 122 ? 3.596 8.920 7.900 1.00 95.31 122 GLU A CA 1
ATOM 973 C C . GLU A 1 122 ? 3.360 7.431 8.197 1.00 95.31 122 GLU A C 1
ATOM 975 O O . GLU A 1 122 ? 4.031 6.852 9.051 1.00 95.31 122 GLU A O 1
ATOM 980 N N . ARG A 1 123 ? 2.438 6.795 7.463 1.00 95.25 123 ARG A N 1
ATOM 981 C CA . ARG A 1 123 ? 2.101 5.366 7.579 1.00 95.25 123 ARG A CA 1
ATOM 982 C C . ARG A 1 123 ? 2.870 4.505 6.581 1.00 95.25 123 ARG A C 1
ATOM 984 O O . ARG A 1 123 ? 2.679 3.290 6.531 1.00 95.25 123 ARG A O 1
ATOM 991 N N . CYS A 1 124 ? 3.730 5.118 5.767 1.00 95.25 124 CYS A N 1
ATOM 992 C CA . CYS A 1 124 ? 4.498 4.442 4.735 1.00 95.25 124 CYS A CA 1
ATOM 993 C C . CYS A 1 124 ? 5.940 4.215 5.191 1.00 95.25 124 CYS A C 1
ATOM 995 O O . CYS A 1 124 ? 6.730 5.153 5.283 1.00 95.25 124 CYS A O 1
ATOM 997 N N . VAL A 1 125 ? 6.313 2.950 5.411 1.00 91.88 125 VAL A N 1
ATOM 998 C CA . VAL A 1 125 ? 7.651 2.575 5.901 1.00 91.88 125 VAL A CA 1
ATOM 999 C C . VAL A 1 125 ? 8.748 3.102 4.980 1.00 91.88 125 VAL A C 1
ATOM 1001 O O . VAL A 1 125 ? 9.730 3.661 5.456 1.00 91.88 125 VAL A O 1
ATOM 1004 N N . GLU A 1 126 ? 8.563 2.974 3.667 1.00 89.94 126 GLU A N 1
ATOM 1005 C CA . GLU A 1 126 ? 9.532 3.425 2.664 1.00 89.94 126 GLU A CA 1
ATOM 1006 C C . GLU A 1 126 ? 9.747 4.947 2.699 1.00 89.94 126 GLU A C 1
ATOM 1008 O O . GLU A 1 126 ? 10.885 5.414 2.691 1.00 89.94 126 GLU A O 1
ATOM 1013 N N . TYR A 1 127 ? 8.661 5.718 2.824 1.00 93.12 127 TYR A N 1
ATOM 1014 C CA . TYR A 1 127 ? 8.734 7.170 2.966 1.00 93.12 127 TYR A CA 1
ATOM 1015 C C . TYR A 1 127 ? 9.485 7.553 4.245 1.00 93.12 127 TYR A C 1
ATOM 1017 O O . TYR A 1 127 ? 10.472 8.285 4.189 1.00 93.12 127 TYR A O 1
ATOM 1025 N N . CYS A 1 128 ? 9.063 7.009 5.391 1.00 92.12 128 CYS A N 1
ATOM 1026 C CA . CYS A 1 128 ? 9.658 7.303 6.692 1.00 92.12 128 CYS A CA 1
ATOM 1027 C C . CYS A 1 128 ? 11.148 6.935 6.740 1.00 92.12 128 CYS A C 1
ATOM 1029 O O . CYS A 1 128 ? 11.963 7.719 7.226 1.00 92.12 128 CYS A O 1
ATOM 1031 N N . GLN A 1 129 ? 11.530 5.782 6.186 1.00 88.69 129 GLN A N 1
ATOM 1032 C CA . GLN A 1 129 ? 12.931 5.373 6.091 1.00 88.69 129 GLN A CA 1
ATOM 1033 C C . GLN A 1 129 ? 13.752 6.345 5.242 1.00 88.69 129 GLN A C 1
ATOM 1035 O O . GLN A 1 129 ? 14.828 6.746 5.674 1.00 88.69 129 GLN A O 1
ATOM 1040 N N . ASN A 1 130 ? 13.250 6.772 4.082 1.00 88.50 130 ASN A N 1
ATOM 1041 C CA . ASN A 1 130 ? 13.973 7.697 3.205 1.00 88.50 130 ASN A CA 1
ATOM 1042 C C . ASN A 1 130 ? 14.040 9.131 3.760 1.00 88.50 130 ASN A C 1
ATOM 1044 O O . ASN A 1 130 ? 15.010 9.844 3.507 1.00 88.50 130 ASN A O 1
ATOM 1048 N N . VAL A 1 131 ? 13.060 9.553 4.566 1.00 89.31 131 VAL A N 1
ATOM 1049 C CA . VAL A 1 131 ? 13.138 10.812 5.328 1.00 89.31 131 VAL A CA 1
ATOM 1050 C C . VAL A 1 131 ? 14.264 10.758 6.368 1.00 89.31 131 VAL A C 1
ATOM 1052 O O . VAL A 1 131 ? 15.011 11.729 6.509 1.00 89.31 131 VAL A O 1
ATOM 1055 N N . LEU A 1 132 ? 14.407 9.630 7.074 1.00 85.12 132 LEU A N 1
ATOM 1056 C CA . LEU A 1 132 ? 15.403 9.441 8.136 1.00 85.12 132 LEU A CA 1
ATOM 1057 C C . LEU A 1 132 ? 16.813 9.138 7.608 1.00 85.12 132 LEU A C 1
ATOM 1059 O O . LEU A 1 132 ? 17.802 9.561 8.202 1.00 85.12 132 LEU A O 1
ATOM 1063 N N . HIS A 1 133 ? 16.922 8.403 6.503 1.00 74.75 133 HIS A N 1
ATOM 1064 C CA . HIS A 1 133 ? 18.176 7.837 6.003 1.00 74.75 133 HIS A CA 1
ATOM 1065 C C . HIS A 1 133 ? 18.590 8.420 4.652 1.00 74.75 133 HIS A C 1
ATOM 1067 O O . HIS A 1 133 ? 18.984 7.658 3.772 1.00 74.75 133 HIS A O 1
ATOM 1073 N N . LYS A 1 134 ? 18.560 9.756 4.520 1.00 63.84 134 LYS A N 1
ATOM 1074 C CA . LYS A 1 134 ? 18.853 10.563 3.310 1.00 63.84 134 LYS A CA 1
ATOM 1075 C C . LYS A 1 134 ? 20.052 10.128 2.433 1.00 63.84 134 LYS A C 1
ATOM 1077 O O . LYS A 1 134 ? 20.185 10.634 1.325 1.00 63.84 134 LYS A O 1
ATOM 1082 N N . GLU A 1 135 ? 20.917 9.232 2.904 1.00 54.41 135 GLU A N 1
ATOM 1083 C CA . GLU A 1 135 ? 22.207 8.872 2.310 1.00 54.41 135 GLU A CA 1
ATOM 1084 C C . GLU A 1 135 ? 22.395 7.374 1.991 1.00 54.41 135 GLU A C 1
ATOM 1086 O O . GLU A 1 135 ? 23.413 7.016 1.397 1.00 54.41 135 GLU A O 1
ATOM 1091 N N . LYS A 1 136 ? 21.464 6.468 2.344 1.00 52.88 136 LYS A N 1
ATOM 1092 C CA . LYS A 1 136 ? 21.620 5.045 1.975 1.00 52.88 136 LYS A CA 1
ATOM 1093 C C . LYS A 1 136 ? 21.077 4.782 0.567 1.00 52.88 136 LYS A C 1
ATOM 1095 O O . LYS A 1 136 ? 19.992 5.262 0.243 1.00 52.88 136 LYS A O 1
ATOM 1100 N N . PRO A 1 137 ? 21.810 4.029 -0.276 1.00 51.09 137 PRO A N 1
ATOM 1101 C CA . PRO A 1 137 ? 21.381 3.760 -1.639 1.00 51.09 137 PRO A CA 1
ATOM 1102 C C . PRO A 1 137 ? 19.997 3.113 -1.641 1.00 51.09 137 PRO A C 1
ATOM 1104 O O . PRO A 1 137 ? 19.737 2.184 -0.874 1.00 51.09 137 PRO A O 1
ATOM 1107 N N . LEU A 1 138 ? 19.137 3.641 -2.519 1.00 59.72 138 LEU A N 1
ATOM 1108 C CA . LEU A 1 138 ? 17.840 3.075 -2.876 1.00 59.72 138 LEU A CA 1
ATOM 1109 C C . LEU A 1 138 ? 17.998 1.566 -3.042 1.00 59.72 138 LEU A C 1
ATOM 1111 O O . LEU A 1 138 ? 18.901 1.121 -3.756 1.00 59.72 138 LEU A O 1
ATOM 1115 N N . ASP A 1 139 ? 17.137 0.805 -2.371 1.00 64.50 139 ASP A N 1
ATOM 1116 C CA . ASP A 1 139 ? 17.107 -0.645 -2.492 1.00 64.50 139 ASP A CA 1
ATOM 1117 C C . ASP A 1 139 ? 17.190 -1.049 -3.968 1.00 64.50 139 ASP A C 1
ATOM 1119 O O . ASP A 1 139 ? 16.356 -0.661 -4.794 1.00 64.50 139 ASP A O 1
ATOM 1123 N N . GLN A 1 140 ? 18.229 -1.819 -4.293 1.00 73.19 140 GLN A N 1
ATOM 1124 C CA . GLN A 1 140 ? 18.514 -2.239 -5.656 1.00 73.19 140 GLN A CA 1
ATOM 1125 C C . GLN A 1 140 ? 17.429 -3.166 -6.210 1.00 73.19 140 GLN A C 1
ATOM 1127 O O . GLN A 1 140 ? 17.483 -3.519 -7.383 1.00 73.19 140 GLN A O 1
ATOM 1132 N N . GLU A 1 141 ? 16.452 -3.581 -5.415 1.00 88.06 141 GLU A N 1
ATOM 1133 C CA . GLU A 1 141 ? 15.375 -4.470 -5.836 1.00 88.06 141 GLU A CA 1
ATOM 1134 C C . GLU A 1 141 ? 14.207 -3.745 -6.520 1.00 88.06 141 GLU A C 1
ATOM 1136 O O . GLU A 1 141 ? 13.442 -4.367 -7.266 1.00 88.06 141 GLU A O 1
ATOM 1141 N N . LYS A 1 142 ? 14.088 -2.424 -6.333 1.00 91.75 142 LYS A N 1
ATOM 1142 C CA . LYS A 1 142 ? 13.029 -1.604 -6.933 1.00 91.75 142 LYS A CA 1
ATOM 1143 C C . LYS A 1 142 ? 13.564 -0.663 -8.011 1.00 91.75 142 LYS A C 1
ATOM 1145 O O . LYS A 1 142 ? 14.731 -0.280 -8.025 1.00 91.75 142 LYS A O 1
ATOM 1150 N N . ILE A 1 143 ? 12.698 -0.311 -8.955 1.00 93.69 143 ILE A N 1
ATOM 1151 C CA . ILE A 1 143 ? 12.986 0.598 -10.063 1.00 93.69 143 ILE A CA 1
ATOM 1152 C C . ILE A 1 143 ? 11.948 1.706 -10.161 1.00 93.69 143 ILE A C 1
ATOM 1154 O O . ILE A 1 143 ? 10.770 1.543 -9.841 1.00 93.69 143 ILE A O 1
ATOM 1158 N N . LYS A 1 144 ? 12.398 2.834 -10.707 1.00 93.19 144 LYS A N 1
ATOM 1159 C CA . LYS A 1 144 ? 11.556 3.962 -11.095 1.00 93.19 144 LYS A CA 1
ATOM 1160 C C . LYS A 1 144 ? 11.537 4.044 -12.618 1.00 93.19 144 LYS A C 1
ATOM 1162 O O . LYS A 1 144 ? 12.583 4.315 -13.205 1.00 93.19 144 LYS A O 1
ATOM 1167 N N . PRO A 1 145 ? 10.396 3.809 -13.285 1.00 93.50 145 PRO A N 1
ATOM 1168 C CA . PRO A 1 145 ? 10.314 4.021 -14.724 1.00 93.50 145 PRO A CA 1
ATOM 1169 C C . PRO A 1 145 ? 10.464 5.505 -15.069 1.00 93.50 145 PRO A C 1
ATOM 1171 O O . PRO A 1 145 ? 10.217 6.371 -14.231 1.00 93.50 145 PRO A O 1
ATOM 1174 N N . ALA A 1 146 ? 10.796 5.807 -16.328 1.00 93.31 146 ALA A N 1
ATOM 1175 C CA . ALA A 1 146 ? 11.075 7.170 -16.793 1.00 93.31 146 ALA A CA 1
ATOM 1176 C C . ALA A 1 146 ? 9.983 8.190 -16.420 1.00 93.31 146 ALA A C 1
ATOM 1178 O O . ALA A 1 146 ? 10.293 9.314 -16.035 1.00 93.31 146 ALA A O 1
ATOM 1179 N N . ARG A 1 147 ? 8.707 7.785 -16.439 1.00 91.25 147 ARG A N 1
ATOM 1180 C CA . ARG A 1 147 ? 7.570 8.626 -16.022 1.00 91.25 147 ARG A CA 1
ATOM 1181 C C . ARG A 1 147 ? 7.658 9.138 -14.579 1.00 91.25 147 ARG A C 1
ATOM 1183 O O . ARG A 1 147 ? 7.094 10.178 -14.275 1.00 91.25 147 ARG A O 1
ATOM 1190 N N . CYS A 1 148 ? 8.347 8.428 -13.687 1.00 93.81 148 CYS A N 1
ATOM 1191 C CA . CYS A 1 148 ? 8.510 8.840 -12.297 1.00 93.81 148 CYS A CA 1
ATOM 1192 C C . CYS A 1 148 ? 9.526 9.973 -12.130 1.00 93.81 148 CYS A C 1
ATOM 1194 O O . CYS A 1 148 ? 9.533 10.577 -11.070 1.00 93.81 148 CYS A O 1
ATOM 1196 N N . SER A 1 149 ? 10.347 10.285 -13.139 1.00 91.81 149 SER A N 1
ATOM 1197 C CA . SER A 1 149 ? 11.402 11.313 -13.056 1.00 91.81 149 SER A CA 1
ATOM 1198 C C . SER A 1 149 ? 10.907 12.696 -12.621 1.00 91.81 149 SER A C 1
ATOM 1200 O O . SER A 1 149 ? 11.639 13.416 -11.950 1.00 91.81 149 SER A O 1
ATOM 1202 N N . SER A 1 150 ? 9.665 13.054 -12.957 1.00 90.69 150 SER A N 1
ATOM 1203 C CA . SER A 1 150 ? 9.043 14.330 -12.586 1.00 90.69 150 SER A CA 1
ATOM 1204 C C . SER A 1 150 ? 8.171 14.261 -11.325 1.00 90.69 150 SER A C 1
ATOM 1206 O O . SER A 1 150 ? 7.540 15.252 -10.965 1.00 90.69 150 SER A O 1
ATOM 1208 N N . CYS A 1 151 ? 8.104 13.112 -10.644 1.00 94.56 151 CYS A N 1
ATOM 1209 C CA . CYS A 1 151 ? 7.267 12.943 -9.457 1.00 94.56 151 CYS A CA 1
ATOM 1210 C C . CYS A 1 151 ? 7.837 13.724 -8.263 1.00 94.56 151 CYS A C 1
ATOM 1212 O O . CYS A 1 151 ? 9.023 13.601 -7.944 1.00 94.56 151 CYS A O 1
ATOM 1214 N N . SER A 1 152 ? 6.985 14.441 -7.525 1.00 93.94 152 SER A N 1
ATOM 1215 C CA . SER A 1 152 ? 7.396 15.169 -6.313 1.00 93.94 152 SER A CA 1
ATOM 1216 C C . SER A 1 152 ? 7.858 14.259 -5.169 1.00 93.94 152 SER A C 1
ATOM 1218 O O . SER A 1 152 ? 8.552 14.716 -4.268 1.00 93.94 152 SER A O 1
ATOM 1220 N N . LEU A 1 153 ? 7.496 12.971 -5.201 1.00 93.19 153 LEU A N 1
ATOM 1221 C CA . LEU A 1 153 ? 7.902 11.966 -4.210 1.00 93.19 153 LEU A CA 1
ATOM 1222 C C . LEU A 1 153 ? 9.078 11.089 -4.671 1.00 93.19 153 LEU A C 1
ATOM 1224 O O . LEU A 1 153 ? 9.368 10.075 -4.040 1.00 93.19 153 LEU A O 1
ATOM 1228 N N . THR A 1 154 ? 9.776 11.450 -5.753 1.00 91.50 154 THR A N 1
ATOM 1229 C CA . THR A 1 154 ? 10.870 10.638 -6.329 1.00 91.50 154 THR A CA 1
ATOM 1230 C C . THR A 1 154 ? 11.989 10.312 -5.339 1.00 91.50 154 THR A C 1
ATOM 1232 O O . THR A 1 154 ? 12.578 9.234 -5.422 1.00 91.50 154 THR A O 1
ATOM 1235 N N . ALA A 1 155 ? 12.285 11.217 -4.406 1.00 88.81 155 ALA A N 1
ATOM 1236 C CA . ALA A 1 155 ? 13.312 11.007 -3.386 1.00 88.81 155 ALA A CA 1
ATOM 1237 C C . ALA A 1 155 ? 12.872 10.049 -2.262 1.00 88.81 155 ALA A C 1
ATOM 1239 O O . ALA A 1 155 ? 13.725 9.518 -1.562 1.00 88.81 155 ALA A O 1
ATOM 1240 N N . TYR A 1 156 ? 11.565 9.817 -2.098 1.00 90.81 156 TYR A N 1
ATOM 1241 C CA . TYR A 1 156 ? 11.008 9.107 -0.940 1.00 90.81 156 TYR A CA 1
ATOM 1242 C C . TYR A 1 156 ? 10.315 7.791 -1.285 1.00 90.81 156 TYR A C 1
ATOM 1244 O O . TYR A 1 156 ? 10.266 6.897 -0.449 1.00 90.81 156 TYR A O 1
ATOM 1252 N N . CYS A 1 157 ? 9.781 7.654 -2.497 1.00 92.31 15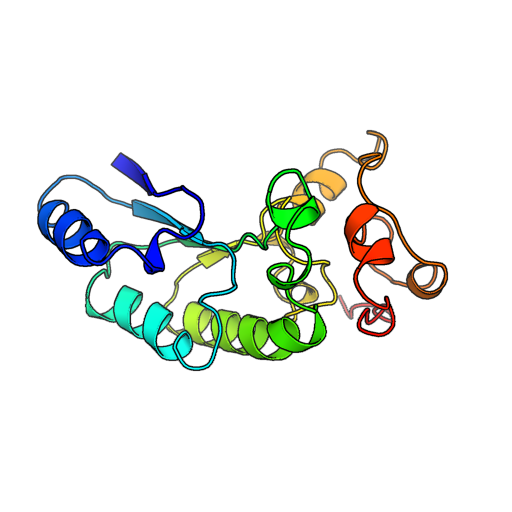7 CYS A N 1
ATOM 1253 C CA . CYS A 1 157 ? 9.316 6.373 -3.016 1.00 92.31 157 CYS A CA 1
ATOM 1254 C C . CYS A 1 157 ? 10.478 5.680 -3.732 1.00 92.31 157 CYS A C 1
ATOM 1256 O O . CYS A 1 157 ? 11.194 6.335 -4.478 1.00 92.31 157 CYS A O 1
ATOM 1258 N N . ASN A 1 158 ? 10.654 4.374 -3.579 1.00 91.81 158 ASN A N 1
ATOM 1259 C CA . ASN A 1 158 ? 11.639 3.544 -4.273 1.00 91.81 158 ASN A CA 1
ATOM 1260 C C . ASN A 1 158 ? 11.095 3.009 -5.605 1.00 91.81 158 ASN A C 1
ATOM 1262 O O . ASN A 1 158 ? 11.868 2.539 -6.436 1.00 91.81 158 ASN A O 1
ATOM 1266 N N . GLY A 1 159 ? 9.792 3.159 -5.853 1.00 92.75 159 GLY A N 1
ATOM 1267 C CA . GLY A 1 159 ? 9.132 2.756 -7.089 1.00 92.75 159 GLY A CA 1
ATOM 1268 C C . GLY A 1 159 ? 8.525 1.360 -6.990 1.00 92.75 159 GLY A C 1
ATOM 1269 O O . GLY A 1 159 ? 7.856 1.038 -6.012 1.00 92.75 159 GLY A O 1
ATOM 1270 N N . VAL A 1 160 ? 8.714 0.550 -8.028 1.00 93.94 160 VAL A N 1
ATOM 1271 C CA . VAL A 1 160 ? 8.101 -0.781 -8.170 1.00 93.94 160 VAL A CA 1
ATOM 1272 C C . VAL A 1 160 ? 9.160 -1.868 -8.117 1.00 93.94 160 VAL A C 1
ATOM 1274 O O . VAL A 1 160 ? 10.297 -1.630 -8.513 1.00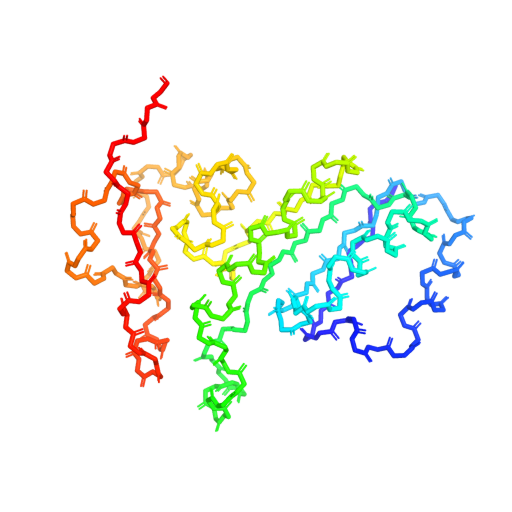 93.94 160 VAL A O 1
ATOM 1277 N N . TRP A 1 161 ? 8.798 -3.076 -7.693 1.00 93.81 161 TRP A N 1
ATOM 1278 C CA . TRP A 1 161 ? 9.691 -4.235 -7.793 1.00 93.81 161 TRP A CA 1
ATOM 1279 C C . TRP A 1 161 ? 10.156 -4.442 -9.238 1.00 93.81 161 TRP A C 1
ATOM 1281 O O . TRP A 1 161 ? 9.339 -4.383 -10.160 1.00 93.81 161 TRP A O 1
ATOM 1291 N N . LYS A 1 162 ? 11.451 -4.715 -9.444 1.00 94.62 162 LYS A N 1
ATOM 1292 C CA . LYS A 1 162 ? 12.009 -5.011 -10.776 1.00 94.62 162 LYS A CA 1
ATOM 1293 C C . LYS A 1 162 ? 11.203 -6.086 -11.489 1.00 94.62 162 LYS A C 1
ATOM 1295 O O . LYS A 1 162 ? 10.826 -5.904 -12.639 1.00 94.62 162 LYS A O 1
ATOM 1300 N N . GLU A 1 163 ? 10.890 -7.166 -10.786 1.00 95.06 163 GLU A N 1
ATOM 1301 C CA . GLU A 1 163 ? 10.156 -8.321 -11.293 1.00 95.06 163 GLU A CA 1
ATOM 1302 C C . GLU A 1 163 ? 8.699 -7.975 -11.639 1.00 95.06 163 GLU A C 1
ATOM 1304 O O . GLU A 1 163 ? 8.159 -8.540 -12.586 1.00 95.06 163 GLU A O 1
ATOM 1309 N N . TYR A 1 164 ? 8.077 -7.001 -10.958 1.00 95.31 164 TYR A N 1
ATOM 1310 C CA . TYR A 1 164 ? 6.718 -6.543 -11.287 1.00 95.31 164 TYR A CA 1
ATOM 1311 C C . TYR A 1 164 ? 6.667 -5.967 -12.704 1.00 95.31 164 TYR A C 1
ATOM 1313 O O . TYR A 1 164 ? 5.745 -6.268 -13.458 1.00 95.31 164 TYR A O 1
ATOM 1321 N N . ALA A 1 165 ? 7.696 -5.211 -13.098 1.00 94.75 165 ALA A N 1
ATOM 1322 C CA . ALA A 1 165 ? 7.792 -4.618 -14.430 1.00 94.75 165 ALA A CA 1
ATOM 1323 C C . ALA A 1 165 ? 7.922 -5.649 -15.568 1.00 94.75 165 ALA A C 1
ATOM 1325 O O . ALA A 1 165 ? 7.690 -5.301 -16.722 1.00 94.75 165 ALA A O 1
ATOM 1326 N N . TYR A 1 166 ? 8.269 -6.905 -15.259 1.00 95.56 166 TYR A N 1
ATOM 1327 C CA . TYR A 1 166 ? 8.249 -8.009 -16.229 1.00 95.56 166 TYR A CA 1
ATOM 1328 C C . TYR A 1 166 ? 6.882 -8.694 -16.330 1.00 95.56 166 TYR A C 1
ATOM 1330 O O . TYR A 1 166 ? 6.651 -9.444 -17.275 1.00 95.56 166 TYR A O 1
ATOM 1338 N N . ILE A 1 167 ? 6.004 -8.500 -15.344 1.00 96.12 167 ILE A N 1
ATOM 1339 C CA . ILE A 1 167 ? 4.698 -9.166 -15.267 1.00 96.12 167 ILE A CA 1
ATOM 1340 C C . ILE A 1 167 ? 3.597 -8.242 -15.783 1.00 96.12 167 ILE A C 1
ATOM 1342 O O . ILE A 1 167 ? 2.749 -8.680 -16.556 1.00 96.12 167 ILE A O 1
ATOM 1346 N N . HIS A 1 168 ? 3.620 -6.974 -15.370 1.00 96.50 168 HIS A N 1
ATOM 1347 C CA . HIS A 1 168 ? 2.559 -6.008 -15.638 1.00 96.50 168 HIS A CA 1
ATOM 1348 C C . HIS A 1 168 ? 3.094 -4.736 -16.295 1.00 96.50 168 HIS A C 1
ATOM 1350 O O . HIS A 1 168 ? 4.217 -4.308 -16.004 1.00 96.50 168 HIS A O 1
ATOM 1356 N N . PRO A 1 169 ? 2.283 -4.073 -17.139 1.00 95.38 169 PRO A N 1
ATOM 1357 C CA . PRO A 1 169 ? 2.612 -2.740 -17.617 1.00 95.38 169 PRO A CA 1
ATOM 1358 C C . PRO A 1 169 ? 2.698 -1.752 -16.443 1.00 95.38 169 PRO A C 1
ATOM 1360 O O . PRO A 1 169 ? 1.975 -1.846 -15.453 1.00 95.38 169 PRO A O 1
ATOM 1363 N N . LEU A 1 170 ? 3.584 -0.764 -16.572 1.00 95.31 170 LEU A N 1
ATOM 1364 C CA . LEU A 1 170 ? 3.777 0.294 -15.570 1.00 95.31 170 LEU A CA 1
ATOM 1365 C C . LEU A 1 170 ? 2.926 1.538 -15.859 1.00 95.31 170 LEU A C 1
ATOM 1367 O O . LEU A 1 170 ? 3.221 2.634 -15.373 1.00 95.31 170 LEU A O 1
ATOM 1371 N N . ASP A 1 171 ? 1.896 1.385 -16.691 1.00 94.94 171 ASP A N 1
ATOM 1372 C CA . ASP A 1 171 ? 0.996 2.462 -17.087 1.00 94.94 171 ASP A CA 1
ATOM 1373 C C . ASP A 1 171 ? 0.101 2.946 -15.937 1.00 94.94 171 ASP A C 1
ATOM 1375 O O . ASP A 1 171 ? -0.350 4.088 -15.972 1.00 94.94 171 ASP A O 1
ATOM 1379 N N . ASP A 1 172 ? -0.055 2.117 -14.905 1.00 92.81 172 ASP A N 1
ATOM 1380 C CA . ASP A 1 172 ? -0.845 2.376 -13.697 1.00 92.81 172 ASP A CA 1
ATOM 1381 C C . ASP A 1 172 ? -0.210 3.376 -12.729 1.00 92.81 172 ASP A C 1
ATOM 1383 O O . ASP A 1 172 ? -0.900 3.919 -11.871 1.00 92.81 172 ASP A O 1
ATOM 1387 N N . LEU A 1 173 ? 1.101 3.615 -12.834 1.00 95.12 173 LEU A N 1
ATOM 1388 C CA . LEU A 1 173 ? 1.787 4.552 -11.948 1.00 95.12 173 LEU A CA 1
ATOM 1389 C C . LEU A 1 173 ? 1.375 5.987 -12.266 1.00 95.12 173 LEU A C 1
ATOM 1391 O O . LEU A 1 173 ? 1.434 6.411 -13.426 1.00 95.12 173 LEU A O 1
ATOM 1395 N N . LYS A 1 174 ? 1.061 6.740 -11.207 1.00 94.62 174 LYS A N 1
ATOM 1396 C CA . LYS A 1 174 ? 0.554 8.117 -11.256 1.00 94.62 174 LYS A CA 1
ATOM 1397 C C . LYS A 1 174 ? 1.539 9.091 -10.593 1.00 94.62 174 LYS A C 1
ATOM 1399 O O . LYS A 1 174 ? 1.352 9.459 -9.435 1.00 94.62 174 LYS A O 1
ATOM 1404 N N . PRO A 1 175 ? 2.627 9.491 -11.277 1.00 93.69 175 PRO A N 1
ATOM 1405 C CA . PRO A 1 175 ? 3.541 10.513 -10.776 1.00 93.69 175 PRO A CA 1
ATOM 1406 C C . PRO A 1 175 ? 2.783 11.742 -10.267 1.00 93.69 175 PRO A C 1
ATOM 1408 O O . PRO A 1 175 ? 1.950 12.302 -10.978 1.00 93.69 175 PRO A O 1
ATOM 1411 N N . LEU A 1 176 ? 3.076 12.156 -9.037 1.00 93.38 176 LEU A N 1
ATOM 1412 C CA . LEU A 1 176 ? 2.392 13.273 -8.401 1.00 93.38 176 LEU A CA 1
ATOM 1413 C C . LEU A 1 176 ? 3.068 14.582 -8.794 1.00 93.38 176 LEU A C 1
ATOM 1415 O O . LEU A 1 176 ? 4.289 14.723 -8.684 1.00 93.38 176 LEU A O 1
ATOM 1419 N N . GLN A 1 177 ? 2.258 15.538 -9.234 1.00 85.00 177 GLN A N 1
ATOM 1420 C CA . GLN A 1 177 ? 2.686 16.910 -9.464 1.00 85.00 177 GLN A CA 1
ATOM 1421 C C . GLN A 1 177 ? 2.510 17.675 -8.154 1.00 85.00 177 GLN A C 1
ATOM 1423 O O . GLN A 1 177 ? 1.393 17.773 -7.661 1.00 85.00 177 GLN A O 1
ATOM 1428 N N . ARG A 1 178 ? 3.626 18.155 -7.591 1.00 67.94 178 ARG A N 1
ATOM 1429 C CA . ARG A 1 178 ? 3.748 19.041 -6.415 1.00 67.94 178 ARG A CA 1
ATOM 1430 C C . ARG A 1 178 ? 2.621 18.889 -5.374 1.00 67.94 178 ARG A C 1
ATOM 1432 O O . ARG A 1 178 ? 1.592 19.553 -5.458 1.00 67.94 178 ARG A O 1
ATOM 1439 N N . ILE A 1 179 ? 2.857 18.065 -4.352 1.00 59.78 179 ILE A N 1
ATOM 1440 C CA . ILE A 1 179 ? 1.973 17.979 -3.178 1.00 59.78 179 ILE A CA 1
ATOM 1441 C C . ILE A 1 179 ? 1.897 19.377 -2.550 1.00 59.78 179 ILE A C 1
ATOM 1443 O O . ILE A 1 179 ? 2.934 19.954 -2.217 1.00 59.78 179 ILE A O 1
ATOM 1447 N N . LYS A 1 180 ? 0.693 19.956 -2.462 1.00 47.12 180 LYS A N 1
ATOM 1448 C CA . LYS A 1 180 ? 0.486 21.202 -1.716 1.00 47.12 180 LYS A CA 1
ATOM 1449 C C . LYS A 1 180 ? 0.794 20.903 -0.248 1.00 47.12 180 LYS A C 1
ATOM 1451 O O . LYS A 1 180 ? 0.136 20.051 0.339 1.00 47.12 180 LYS A O 1
ATOM 1456 N N . SER A 1 181 ? 1.836 21.554 0.263 1.00 47.72 181 SER A N 1
ATOM 1457 C CA . SER A 1 181 ? 2.201 21.612 1.681 1.00 47.72 181 SER A CA 1
ATOM 1458 C C . SER A 1 181 ? 1.129 22.309 2.499 1.00 47.72 181 SER A C 1
ATOM 1460 O O . SER A 1 181 ? 0.643 23.346 1.983 1.00 47.72 181 SER A O 1
#